Protein AF-G7PGK6-F1 (afdb_monomer_lite)

Radius of gyration: 45.44 Å; chains: 1; bounding box: 85×81×92 Å

Secondary structure (DSSP, 8-state):
-HHHHHHHHHHHHHHTTT-HHHHHHHHHHHHHHHHHHHHHHHHHHHHHHHHHHHHHHHHHHHHHHHHHHHHHHHHHHHHTS-HHHHHHHHHHHHHHHHHHHHHHHHHHS-SS--S---HHHHHHHHHHHHHHHHHHHHHHH-------PPPP-------PPPPPSSHHHHHHHHHHHHHTT-

pLDDT: mean 75.94, std 15.19, range [43.12, 97.06]

Structure (mmCIF, N/CA/C/O backbone):
data_AF-G7PGK6-F1
#
_entry.id   AF-G7PGK6-F1
#
loop_
_atom_site.group_PDB
_atom_site.id
_atom_site.type_symbol
_atom_site.label_atom_id
_atom_site.label_alt_id
_atom_site.label_comp_id
_atom_site.label_asym_id
_atom_site.label_entity_id
_atom_site.label_seq_id
_atom_site.pdbx_PDB_ins_code
_atom_site.Cartn_x
_atom_site.Cartn_y
_atom_site.Cartn_z
_atom_site.occupancy
_atom_site.B_iso_or_equiv
_atom_site.auth_seq_id
_atom_site.auth_comp_id
_atom_site.auth_asym_id
_atom_site.auth_atom_id
_atom_site.pdbx_PDB_model_num
ATOM 1 N N . LEU A 1 1 ? -4.233 5.640 21.006 1.00 89.75 1 LEU A N 1
ATOM 2 C CA . LEU A 1 1 ? -5.561 6.046 21.546 1.00 89.75 1 LEU A CA 1
ATOM 3 C C . LEU A 1 1 ? -6.314 4.862 22.149 1.00 89.75 1 LEU A C 1
ATOM 5 O O . LEU A 1 1 ? -6.950 5.031 23.181 1.00 89.75 1 LEU A O 1
ATOM 9 N N . GLU A 1 2 ? -6.157 3.670 21.583 1.00 93.31 2 GLU A N 1
ATOM 10 C CA . GLU A 1 2 ? -6.713 2.392 22.060 1.00 93.31 2 GLU A CA 1
ATOM 11 C C . GLU A 1 2 ? -6.470 2.124 23.551 1.00 93.31 2 GLU A C 1
ATOM 13 O O . GLU A 1 2 ? -7.422 1.937 24.301 1.00 93.31 2 GLU A O 1
ATOM 18 N N . LYS A 1 3 ? -5.228 2.258 24.035 1.00 96.19 3 LYS A N 1
ATOM 19 C CA . LYS A 1 3 ? -4.914 2.104 25.469 1.00 96.19 3 LYS A CA 1
ATOM 20 C C . LYS A 1 3 ? -5.732 3.040 26.376 1.00 96.19 3 LYS A C 1
ATOM 22 O O . LYS A 1 3 ? -6.108 2.662 27.480 1.00 96.19 3 LYS A O 1
ATOM 27 N N . LYS A 1 4 ? -6.050 4.261 25.918 1.00 92.94 4 LYS A N 1
ATOM 28 C CA . LYS A 1 4 ? -6.906 5.208 26.663 1.00 92.94 4 LYS A CA 1
ATOM 29 C C . LYS A 1 4 ? -8.381 4.790 26.618 1.00 92.94 4 LYS A C 1
ATOM 31 O O . LYS A 1 4 ? -9.084 4.947 27.610 1.00 92.94 4 LYS A O 1
ATOM 36 N N . ILE A 1 5 ? -8.847 4.238 25.497 1.00 93.81 5 ILE A N 1
ATOM 37 C CA . ILE A 1 5 ? -10.199 3.667 25.353 1.00 93.81 5 ILE A CA 1
ATOM 38 C C . ILE A 1 5 ? -10.376 2.498 26.331 1.00 93.81 5 ILE A C 1
ATOM 40 O O . ILE A 1 5 ? -11.380 2.439 27.040 1.00 93.81 5 ILE A O 1
ATOM 44 N N . GLU A 1 6 ? -9.383 1.615 26.422 1.00 94.38 6 GLU A N 1
ATOM 45 C CA . GLU A 1 6 ? -9.380 0.465 27.328 1.00 94.38 6 GLU A CA 1
ATOM 46 C C . GLU A 1 6 ? -9.348 0.886 28.809 1.00 94.38 6 GLU A C 1
ATOM 48 O O . GLU A 1 6 ? -10.106 0.372 29.636 1.00 94.38 6 GLU A O 1
ATOM 53 N N . GLN A 1 7 ? -8.547 1.899 29.148 1.00 94.25 7 GLN A N 1
ATOM 54 C CA . GLN A 1 7 ? -8.521 2.494 30.489 1.00 94.25 7 GLN A CA 1
ATOM 55 C C . GLN A 1 7 ? -9.875 3.104 30.890 1.00 94.25 7 GLN A C 1
ATOM 57 O O . GLN A 1 7 ? -10.347 2.898 32.007 1.00 94.25 7 GLN A O 1
ATOM 62 N N . GLU A 1 8 ? -10.553 3.816 29.988 1.00 88.12 8 GLU A N 1
ATOM 63 C CA . GLU A 1 8 ? -11.881 4.370 30.282 1.00 88.12 8 GLU A CA 1
ATOM 64 C C . GLU A 1 8 ? -12.962 3.279 30.347 1.00 88.12 8 GLU A C 1
ATOM 66 O O . GLU A 1 8 ? -13.903 3.379 31.138 1.00 88.12 8 GLU A O 1
ATOM 71 N N . LEU A 1 9 ? -12.821 2.200 29.570 1.00 91.44 9 LEU A N 1
ATOM 72 C CA . LEU A 1 9 ? -13.708 1.038 29.632 1.00 91.44 9 LEU A CA 1
ATOM 73 C C . LEU A 1 9 ? -13.581 0.303 30.975 1.00 91.44 9 LEU A C 1
ATOM 75 O O . LEU A 1 9 ? -14.592 -0.032 31.597 1.00 91.44 9 LEU A O 1
ATOM 79 N N . THR A 1 10 ? -12.357 0.077 31.450 1.00 93.50 10 THR A N 1
ATOM 80 C CA . THR A 1 10 ? -12.109 -0.552 32.757 1.00 93.50 10 THR A CA 1
ATOM 81 C C . THR A 1 10 ? -12.592 0.337 33.905 1.00 93.50 10 THR A C 1
ATOM 83 O O . THR A 1 10 ? -13.254 -0.157 34.822 1.00 93.50 10 THR A O 1
ATOM 86 N N . ALA A 1 11 ? -12.382 1.656 33.825 1.00 86.81 11 ALA A N 1
ATOM 87 C CA . ALA A 1 11 ? -12.929 2.617 34.783 1.00 86.81 11 ALA A CA 1
ATOM 88 C C . ALA A 1 11 ? -14.470 2.613 34.798 1.00 86.81 11 ALA A C 1
ATOM 90 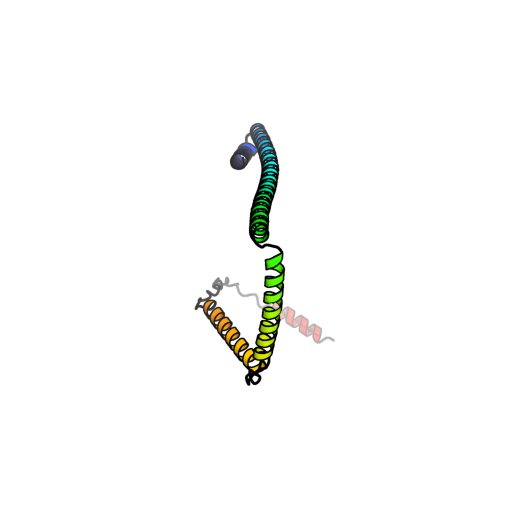O O . ALA A 1 11 ? -15.082 2.583 35.870 1.00 86.81 11 ALA A O 1
ATOM 91 N N . ALA A 1 12 ? -15.118 2.572 33.629 1.00 87.25 12 ALA A N 1
ATOM 92 C CA . ALA A 1 12 ? -16.573 2.474 33.529 1.00 87.25 12 ALA A CA 1
ATOM 93 C C . ALA A 1 12 ? -17.110 1.178 34.160 1.00 87.25 12 ALA A C 1
ATOM 95 O O . ALA A 1 12 ? -18.068 1.233 34.933 1.00 87.25 12 ALA A O 1
ATOM 96 N N . LYS A 1 13 ? -16.462 0.030 33.905 1.00 89.38 13 LYS A N 1
ATOM 97 C CA . LYS A 1 13 ? -16.814 -1.267 34.515 1.00 89.38 13 LYS A CA 1
ATOM 98 C C . LYS A 1 13 ? -16.669 -1.238 36.041 1.00 89.38 13 LYS A C 1
ATOM 100 O O . LYS A 1 13 ? -17.566 -1.690 36.748 1.00 89.38 13 LYS A O 1
ATOM 105 N N . LYS A 1 14 ? -15.591 -0.639 36.560 1.00 89.31 14 LYS A N 1
ATOM 106 C CA . LYS A 1 14 ? -15.324 -0.525 38.007 1.00 89.31 14 LYS A CA 1
ATOM 107 C C . LYS A 1 14 ? -16.348 0.349 38.738 1.00 89.31 14 LYS A C 1
ATOM 109 O O . LYS A 1 14 ? -16.705 0.061 39.880 1.00 89.31 14 LYS A O 1
ATOM 114 N N . HIS A 1 15 ? -16.818 1.418 38.097 1.00 84.88 15 HIS A N 1
ATOM 115 C CA . HIS A 1 15 ? -17.781 2.348 38.690 1.00 84.88 15 HIS A CA 1
ATOM 116 C C . HIS A 1 15 ? -19.246 2.012 38.378 1.00 84.88 15 HIS A C 1
ATOM 118 O O . HIS A 1 15 ? -20.127 2.566 39.031 1.00 84.88 15 HIS A O 1
ATOM 124 N N . GLY A 1 16 ? -19.529 1.101 37.442 1.00 79.94 16 GLY A N 1
ATOM 125 C CA . GLY A 1 16 ? -20.884 0.805 36.960 1.00 79.94 16 GLY A CA 1
ATOM 126 C C . GLY A 1 16 ? -21.878 0.389 38.048 1.00 79.94 16 GLY A C 1
ATOM 127 O O . GLY A 1 16 ? -23.030 0.812 38.005 1.00 79.94 16 GLY A O 1
ATOM 128 N N . THR A 1 17 ? -21.427 -0.364 39.056 1.00 79.31 17 THR A N 1
ATOM 129 C CA . THR A 1 17 ? -22.278 -0.858 40.156 1.00 79.31 17 THR A CA 1
ATOM 130 C C . THR A 1 17 ? -22.309 0.061 41.379 1.00 79.31 17 THR A C 1
ATOM 132 O O . THR A 1 17 ? -23.241 -0.013 42.170 1.00 79.31 17 THR A O 1
ATOM 135 N N . LYS A 1 18 ? -21.310 0.940 41.541 1.00 82.94 18 LYS A N 1
ATOM 136 C CA . LYS A 1 18 ? -21.126 1.767 42.753 1.00 82.94 18 LYS A CA 1
ATOM 137 C C . LYS A 1 18 ? -21.404 3.253 42.535 1.00 82.94 18 LYS A C 1
ATOM 139 O O . LYS A 1 18 ? -21.814 3.948 43.456 1.00 82.94 18 LYS A O 1
ATOM 144 N N . ASN A 1 19 ? -21.144 3.772 41.336 1.00 87.81 19 ASN A N 1
ATOM 145 C CA . ASN A 1 19 ? -21.284 5.188 41.011 1.00 87.81 19 ASN A CA 1
ATOM 146 C C . ASN A 1 19 ? -21.613 5.384 39.525 1.00 87.81 19 ASN A C 1
ATOM 148 O O . ASN A 1 19 ? -20.739 5.584 38.673 1.00 87.81 19 ASN A O 1
ATOM 152 N N . LYS A 1 20 ? -22.916 5.400 39.234 1.00 82.50 20 LYS A N 1
ATOM 153 C CA . LYS A 1 20 ? -23.461 5.563 37.881 1.00 82.50 20 LYS A CA 1
ATOM 154 C C . LYS A 1 20 ? -22.995 6.857 37.201 1.00 82.50 20 LYS A C 1
ATOM 156 O O . LYS A 1 20 ? -22.753 6.859 35.997 1.00 82.50 20 LYS A O 1
ATOM 161 N N . ARG A 1 21 ? -22.805 7.952 37.952 1.00 83.44 21 ARG A N 1
ATOM 162 C CA . ARG A 1 21 ? -22.347 9.242 37.400 1.00 83.44 21 ARG A CA 1
ATOM 163 C C . ARG A 1 21 ? -20.896 9.171 36.921 1.00 83.44 21 ARG A C 1
ATOM 165 O O . ARG A 1 21 ? -20.595 9.646 35.828 1.00 83.44 21 ARG A O 1
ATOM 172 N N . ALA A 1 22 ? -20.018 8.557 37.713 1.00 80.25 22 ALA A N 1
ATOM 173 C CA . ALA A 1 22 ? -18.617 8.357 37.344 1.00 80.25 22 ALA A CA 1
ATOM 174 C C . ALA A 1 22 ? -18.477 7.410 36.138 1.00 80.25 22 ALA A C 1
ATOM 176 O O . ALA A 1 22 ? -17.719 7.703 35.213 1.00 80.25 22 ALA A O 1
ATOM 177 N N . ALA A 1 23 ? -19.271 6.334 36.093 1.00 81.00 23 ALA A N 1
ATOM 178 C CA . ALA A 1 23 ? -19.302 5.413 34.956 1.00 81.00 23 ALA A CA 1
ATOM 179 C C . ALA A 1 23 ? -19.757 6.100 33.654 1.00 81.00 23 ALA A C 1
ATOM 181 O O . ALA A 1 23 ? -19.132 5.929 32.608 1.00 81.00 23 ALA A O 1
ATOM 182 N N . LEU A 1 24 ? -20.795 6.944 33.715 1.00 83.81 24 LEU A N 1
ATOM 183 C CA . LEU A 1 24 ? -21.266 7.714 32.557 1.00 83.81 24 LEU A CA 1
ATOM 184 C C . LEU A 1 24 ? -20.214 8.702 32.032 1.00 83.81 24 LEU A C 1
ATOM 186 O O . LEU A 1 24 ? -20.093 8.882 30.820 1.00 83.81 24 LEU A O 1
ATOM 190 N N . GLN A 1 25 ? -19.439 9.339 32.915 1.00 82.31 25 GLN A N 1
ATOM 191 C CA . GLN A 1 25 ? -18.350 10.223 32.492 1.00 82.31 25 GLN A CA 1
ATOM 192 C C . GLN A 1 25 ? -17.216 9.455 31.800 1.00 82.31 25 GLN A C 1
ATOM 194 O O . GLN A 1 25 ? -16.730 9.915 30.766 1.00 82.31 25 GLN A O 1
ATOM 199 N N . ALA A 1 26 ? -16.843 8.280 32.314 1.00 85.25 26 ALA A N 1
ATOM 200 C CA . ALA A 1 26 ? -15.851 7.412 31.679 1.00 85.25 26 ALA A CA 1
ATOM 201 C C . ALA A 1 26 ? -16.307 6.947 30.284 1.00 85.25 26 ALA A C 1
ATOM 203 O O . ALA A 1 26 ? -15.565 7.068 29.311 1.00 85.25 26 ALA A O 1
ATOM 204 N N . LEU A 1 27 ? -17.577 6.551 30.133 1.00 85.94 27 LEU A N 1
ATOM 205 C CA . LEU A 1 27 ? -18.144 6.186 28.828 1.00 85.94 27 LEU A CA 1
ATOM 206 C C . LEU A 1 27 ? -18.162 7.352 27.826 1.00 85.94 27 LEU A C 1
ATOM 208 O O . LEU A 1 27 ? -17.905 7.144 26.639 1.00 85.94 27 LEU A O 1
ATOM 212 N N . LYS A 1 28 ? -18.426 8.586 28.277 1.00 86.94 28 LYS A N 1
ATOM 213 C CA . LYS A 1 28 ? -18.332 9.777 27.412 1.00 86.94 28 LYS A CA 1
ATOM 214 C C . LYS A 1 28 ? -16.900 10.013 26.925 1.00 86.94 28 LYS A C 1
ATOM 216 O O . LYS A 1 28 ? -16.708 10.307 25.746 1.00 86.94 28 LYS A O 1
ATOM 221 N N . ARG A 1 29 ? -15.900 9.864 27.803 1.00 86.69 29 ARG A N 1
ATOM 222 C CA . ARG A 1 29 ? -14.480 9.983 27.426 1.00 86.69 29 ARG A CA 1
ATOM 223 C C . ARG A 1 29 ? -14.064 8.880 26.455 1.00 86.69 29 ARG A C 1
ATOM 225 O O . ARG A 1 29 ? -13.475 9.200 25.426 1.00 86.69 29 ARG A O 1
ATOM 232 N N . LYS A 1 30 ? -14.476 7.631 26.706 1.00 92.12 30 LYS A N 1
ATOM 233 C CA . LYS A 1 30 ? -14.298 6.501 25.781 1.00 92.12 30 LYS A CA 1
ATOM 234 C C . LYS A 1 30 ? -14.816 6.833 24.378 1.00 92.12 30 LYS A C 1
ATOM 236 O O . LYS A 1 30 ? -14.037 6.798 23.432 1.00 92.12 30 LYS A O 1
ATOM 241 N N . LYS A 1 31 ? -16.087 7.242 24.249 1.00 89.19 31 LYS A N 1
ATOM 242 C CA . LYS A 1 31 ? -16.685 7.590 22.944 1.00 89.19 31 LYS A CA 1
ATOM 243 C C . LYS A 1 31 ? -15.937 8.711 22.219 1.00 89.19 31 LYS A C 1
ATOM 245 O O . LYS A 1 31 ? -15.837 8.693 20.995 1.00 89.19 31 LYS A O 1
ATOM 250 N N . ARG A 1 32 ? -15.410 9.697 22.952 1.00 90.94 32 ARG A N 1
ATOM 251 C CA . ARG A 1 32 ? -14.597 10.769 22.359 1.00 90.94 32 ARG A CA 1
ATOM 252 C C . ARG A 1 32 ? -13.292 10.225 21.780 1.00 90.94 32 ARG A C 1
ATOM 254 O O . ARG A 1 32 ? -12.933 10.615 20.674 1.00 90.94 32 ARG A O 1
ATOM 261 N N . TYR A 1 33 ? -12.605 9.340 22.501 1.00 93.56 33 TYR A N 1
ATOM 262 C CA . TYR A 1 33 ? -11.380 8.714 22.007 1.00 93.56 33 TYR A CA 1
ATOM 263 C C . TYR A 1 33 ? -11.636 7.776 20.825 1.00 93.56 33 TYR A C 1
ATOM 265 O O . TYR A 1 33 ? -10.845 7.787 19.892 1.00 93.56 33 TYR A O 1
ATOM 273 N N . GLU A 1 34 ? -12.751 7.040 20.812 1.00 90.81 34 GLU A N 1
ATOM 274 C CA . GLU A 1 34 ? -13.159 6.216 19.661 1.00 90.81 34 GLU A CA 1
ATOM 275 C C . GLU A 1 34 ? -13.391 7.065 18.409 1.00 90.81 34 GLU A C 1
ATOM 277 O O . GLU A 1 34 ? -12.886 6.740 17.341 1.00 90.81 34 GLU A O 1
ATOM 282 N N . LYS A 1 35 ? -14.082 8.205 18.544 1.00 93.25 35 LYS A N 1
ATOM 283 C CA . LYS A 1 35 ? -14.278 9.133 17.421 1.00 93.25 35 LYS A CA 1
ATOM 284 C C . LYS A 1 35 ? -12.953 9.700 16.902 1.00 93.25 35 LYS A C 1
ATOM 286 O O . LYS A 1 35 ? -12.788 9.852 15.698 1.00 93.25 35 LYS A O 1
ATOM 291 N N . GLN A 1 36 ? -12.025 10.028 17.803 1.00 93.38 36 GLN A N 1
ATOM 292 C CA . GLN A 1 36 ? -10.692 10.502 17.420 1.00 93.38 36 GLN A CA 1
ATOM 293 C C . GLN A 1 36 ? -9.881 9.420 16.709 1.00 93.38 36 GLN A C 1
ATOM 295 O O . GLN A 1 36 ? -9.198 9.738 15.745 1.00 93.38 36 GLN A O 1
ATOM 300 N N . LEU A 1 37 ? -9.968 8.170 17.170 1.00 95.38 37 LEU A N 1
ATOM 301 C CA . LEU A 1 37 ? -9.296 7.038 16.541 1.00 95.38 37 LEU A CA 1
ATOM 302 C C . LEU A 1 37 ? -9.813 6.841 15.111 1.00 95.38 37 LEU A C 1
ATOM 304 O O . LEU A 1 37 ? -9.030 6.956 14.183 1.00 95.38 37 LEU A O 1
ATOM 308 N N . ALA A 1 38 ? -11.132 6.734 14.930 1.00 94.38 38 ALA A N 1
ATOM 309 C CA . ALA A 1 38 ? -11.737 6.579 13.606 1.00 94.38 38 ALA A CA 1
ATOM 310 C C . ALA A 1 38 ? -11.390 7.730 12.643 1.00 94.38 38 ALA A C 1
ATOM 312 O O . ALA A 1 38 ? -11.190 7.514 11.450 1.00 94.38 38 ALA A O 1
ATOM 313 N N . GLN A 1 39 ? -11.306 8.965 13.152 1.00 94.12 39 GLN A N 1
ATOM 314 C CA . GLN A 1 39 ? -10.861 10.099 12.345 1.00 94.12 39 GLN A CA 1
ATOM 315 C C . GLN A 1 39 ? -9.401 9.925 11.909 1.00 94.12 39 GLN A C 1
ATOM 317 O O . GLN A 1 39 ? -9.094 10.129 10.737 1.00 94.12 39 GLN A O 1
ATOM 322 N N . ILE A 1 40 ? -8.510 9.546 12.829 1.00 95.88 40 ILE A N 1
ATOM 323 C CA . ILE A 1 40 ? -7.092 9.320 12.528 1.00 95.88 40 ILE A CA 1
ATOM 324 C C . ILE A 1 40 ? -6.928 8.174 11.534 1.00 95.88 40 ILE A C 1
ATOM 326 O O . ILE A 1 40 ? -6.192 8.359 10.576 1.00 95.88 40 ILE A O 1
ATOM 330 N N . ASP A 1 41 ? -7.654 7.068 11.689 1.00 96.00 41 ASP A N 1
ATOM 331 C CA . ASP A 1 41 ? -7.587 5.921 10.775 1.00 96.00 41 ASP A CA 1
ATOM 332 C C . ASP A 1 41 ? -7.986 6.322 9.345 1.00 96.00 41 ASP A C 1
ATOM 334 O O . ASP A 1 41 ? -7.284 6.017 8.383 1.00 96.00 41 ASP A O 1
ATOM 338 N N . GLY A 1 42 ? -9.057 7.112 9.193 1.00 95.56 42 GLY A N 1
ATOM 339 C CA . GLY A 1 42 ? -9.438 7.665 7.887 1.00 95.56 42 GLY A CA 1
ATOM 340 C C . GLY A 1 42 ? -8.400 8.637 7.310 1.00 95.56 42 GLY A C 1
ATOM 341 O O . GLY A 1 42 ? -8.175 8.675 6.099 1.00 95.56 42 GLY A O 1
ATOM 342 N N . THR A 1 43 ? -7.722 9.404 8.170 1.00 96.00 43 THR A N 1
ATOM 343 C CA . THR A 1 43 ? -6.645 10.305 7.727 1.00 96.00 43 THR A CA 1
ATOM 344 C C . THR A 1 43 ? -5.402 9.510 7.321 1.00 96.00 43 THR A C 1
ATOM 346 O O . THR A 1 43 ? -4.765 9.845 6.328 1.00 96.00 43 THR A O 1
ATOM 349 N N . LEU A 1 44 ? -5.080 8.439 8.052 1.00 96.81 44 LEU A N 1
ATOM 350 C CA . LEU A 1 44 ? -3.968 7.537 7.770 1.00 96.81 44 LEU A CA 1
ATOM 351 C C . LEU A 1 44 ? -4.156 6.853 6.415 1.00 96.81 44 LEU A C 1
ATOM 353 O O . LEU A 1 44 ? -3.261 6.942 5.586 1.00 96.81 44 LEU A O 1
ATOM 357 N N . SER A 1 45 ? -5.341 6.299 6.148 1.00 97.06 45 SER A N 1
ATOM 358 C CA . SER A 1 45 ? -5.662 5.697 4.847 1.00 97.06 45 SER A CA 1
ATOM 359 C C . SER A 1 45 ? -5.528 6.703 3.694 1.00 97.06 45 SER A C 1
ATOM 361 O O . SER A 1 45 ? -5.009 6.376 2.628 1.00 97.06 45 SER A O 1
ATOM 363 N N . THR A 1 46 ? -5.904 7.968 3.924 1.00 95.75 46 THR A N 1
ATOM 364 C CA . THR A 1 46 ? -5.698 9.042 2.937 1.00 95.75 46 THR A CA 1
ATOM 365 C C . THR A 1 46 ? -4.208 9.310 2.693 1.00 95.75 46 THR A C 1
ATOM 367 O O . THR A 1 46 ? -3.795 9.483 1.548 1.00 95.75 46 THR A O 1
ATOM 370 N N . ILE A 1 47 ? -3.389 9.338 3.750 1.00 96.38 47 ILE A N 1
ATOM 371 C CA . ILE A 1 47 ? -1.935 9.543 3.648 1.00 96.38 47 ILE A CA 1
ATOM 372 C C . ILE A 1 47 ? -1.261 8.356 2.952 1.00 96.38 47 ILE A C 1
ATOM 374 O O . ILE A 1 47 ? -0.359 8.559 2.147 1.00 96.38 47 ILE A O 1
ATOM 378 N N . GLU A 1 48 ? -1.690 7.128 3.233 1.00 96.69 48 GLU A N 1
ATOM 379 C CA . GLU A 1 48 ? -1.178 5.923 2.577 1.00 96.69 48 GLU A CA 1
ATOM 380 C C . GLU A 1 48 ? -1.456 5.950 1.074 1.00 96.69 48 GLU A C 1
ATOM 382 O O . GLU A 1 48 ? -0.524 5.782 0.290 1.00 96.69 48 GLU A O 1
ATOM 387 N N . PHE A 1 49 ? -2.688 6.284 0.675 1.00 95.88 49 PHE A N 1
ATOM 388 C CA . PHE A 1 49 ? -3.040 6.472 -0.733 1.00 95.88 49 PHE A CA 1
ATOM 389 C C . PHE A 1 49 ? -2.203 7.577 -1.396 1.00 95.88 49 PHE A C 1
ATOM 391 O O . PHE A 1 49 ? -1.709 7.419 -2.511 1.00 95.88 49 PHE A O 1
ATOM 398 N N . GLN A 1 50 ? -1.991 8.702 -0.704 1.00 94.88 50 GLN A N 1
ATOM 399 C CA . GLN A 1 50 ? -1.136 9.782 -1.206 1.00 94.88 50 GLN A CA 1
ATOM 400 C C . GLN A 1 50 ? 0.333 9.358 -1.338 1.00 94.88 50 GLN A C 1
ATOM 402 O O . GLN A 1 50 ? 0.997 9.773 -2.287 1.00 94.88 50 GLN A O 1
ATOM 407 N N . ARG A 1 51 ? 0.846 8.534 -0.416 1.00 96.12 51 ARG A N 1
ATOM 408 C CA . ARG A 1 51 ? 2.211 7.996 -0.477 1.00 96.12 51 ARG A CA 1
ATOM 409 C C . ARG A 1 51 ? 2.382 7.102 -1.698 1.00 96.12 51 ARG A C 1
ATOM 411 O O . ARG A 1 51 ? 3.335 7.295 -2.440 1.00 96.12 51 ARG A O 1
ATOM 418 N N . GLU A 1 52 ? 1.448 6.183 -1.920 1.00 96.12 52 GLU A N 1
ATOM 419 C CA . GLU A 1 52 ? 1.453 5.293 -3.082 1.00 96.12 52 GLU A CA 1
ATOM 420 C C . GLU A 1 52 ? 1.376 6.086 -4.395 1.00 96.12 52 GLU A C 1
ATOM 422 O O . GLU A 1 52 ? 2.147 5.848 -5.322 1.00 96.12 52 GLU A O 1
ATOM 427 N N . ALA A 1 53 ? 0.511 7.104 -4.459 1.00 93.56 53 ALA A N 1
ATOM 428 C CA . ALA A 1 53 ? 0.430 7.989 -5.618 1.00 93.56 53 ALA A CA 1
ATOM 429 C C . ALA A 1 53 ? 1.753 8.733 -5.888 1.00 93.56 53 ALA A C 1
ATOM 431 O O . ALA A 1 53 ? 2.161 8.856 -7.045 1.00 93.56 53 ALA A O 1
ATOM 432 N N . LEU A 1 54 ? 2.440 9.212 -4.843 1.00 94.50 54 LEU A N 1
ATOM 433 C CA . LEU A 1 54 ? 3.751 9.860 -4.966 1.00 94.50 54 LEU A CA 1
ATOM 434 C C . LEU A 1 54 ? 4.853 8.882 -5.378 1.00 94.50 54 LEU A C 1
ATOM 436 O O . LEU A 1 54 ? 5.701 9.242 -6.189 1.00 94.50 54 LEU A O 1
ATOM 440 N N . GLU A 1 55 ? 4.840 7.664 -4.845 1.00 94.06 55 GLU A N 1
ATOM 441 C CA . GLU A 1 55 ? 5.791 6.609 -5.199 1.00 94.06 55 GLU A CA 1
ATOM 442 C C . GLU A 1 55 ? 5.657 6.239 -6.682 1.00 94.06 55 GLU A C 1
ATOM 444 O O . GLU A 1 55 ? 6.635 6.314 -7.426 1.00 94.06 55 GLU A O 1
ATOM 449 N N . ASN A 1 56 ? 4.427 6.006 -7.149 1.00 93.69 56 ASN A N 1
ATOM 450 C CA . ASN A 1 56 ? 4.127 5.770 -8.562 1.00 93.69 56 ASN A CA 1
ATOM 451 C C . ASN A 1 56 ? 4.555 6.946 -9.454 1.00 93.69 56 ASN A C 1
ATOM 453 O O . ASN A 1 56 ? 5.153 6.750 -10.513 1.00 93.69 56 ASN A O 1
ATOM 457 N N . ALA A 1 57 ? 4.285 8.185 -9.031 1.00 90.25 57 ALA A N 1
ATOM 458 C CA . ALA A 1 57 ? 4.703 9.373 -9.771 1.00 90.25 57 ALA A CA 1
ATOM 459 C C . ALA A 1 57 ? 6.233 9.508 -9.839 1.00 90.25 57 ALA A C 1
ATOM 461 O O . ALA A 1 57 ? 6.770 9.894 -10.881 1.00 90.25 57 ALA A O 1
ATOM 462 N N . ASN A 1 58 ? 6.941 9.178 -8.757 1.00 91.94 58 ASN A N 1
ATOM 463 C CA . ASN A 1 58 ? 8.397 9.231 -8.705 1.00 91.94 58 ASN A CA 1
ATOM 464 C C . ASN A 1 58 ? 9.025 8.176 -9.623 1.00 91.94 58 ASN A C 1
ATOM 466 O O . ASN A 1 58 ? 9.850 8.530 -10.464 1.00 91.94 58 ASN A O 1
ATOM 470 N N . THR A 1 59 ? 8.567 6.923 -9.548 1.00 92.69 59 THR A N 1
ATOM 471 C CA . THR A 1 59 ? 9.025 5.847 -10.439 1.00 92.69 59 THR A CA 1
ATOM 472 C C . THR A 1 59 ? 8.765 6.195 -11.905 1.00 92.69 59 THR A C 1
ATOM 474 O O . THR A 1 59 ? 9.670 6.096 -12.730 1.00 92.69 59 THR A O 1
ATOM 477 N N . ASN A 1 60 ? 7.578 6.709 -12.242 1.00 91.12 60 ASN A N 1
ATOM 478 C CA . ASN A 1 60 ? 7.277 7.147 -13.610 1.00 91.12 60 ASN A CA 1
ATOM 479 C C . ASN A 1 60 ? 8.181 8.300 -14.067 1.00 91.12 60 ASN A C 1
ATOM 481 O O . ASN A 1 60 ? 8.623 8.326 -15.215 1.00 91.12 60 ASN A O 1
ATOM 485 N N . THR A 1 61 ? 8.483 9.248 -13.178 1.00 92.00 61 THR A N 1
ATOM 486 C CA . THR A 1 61 ? 9.392 10.362 -13.483 1.00 92.00 61 THR A CA 1
ATOM 487 C C . THR A 1 61 ? 10.811 9.861 -13.738 1.00 92.00 61 THR A C 1
ATOM 489 O O . THR A 1 61 ? 11.463 10.319 -14.676 1.00 92.00 61 THR A O 1
ATOM 492 N N . GLU A 1 62 ? 11.292 8.909 -12.940 1.00 93.25 62 GLU A N 1
ATOM 493 C CA . GLU A 1 62 ? 12.611 8.304 -13.111 1.00 93.25 62 GLU A CA 1
ATOM 494 C C . GLU A 1 62 ? 12.705 7.506 -14.417 1.00 93.25 62 GLU A C 1
ATOM 496 O O . GLU A 1 62 ? 13.656 7.692 -15.179 1.00 93.25 62 GLU A O 1
ATOM 501 N N . VAL A 1 63 ? 11.679 6.713 -14.744 1.00 93.62 63 VAL A N 1
ATOM 502 C CA . VAL A 1 63 ? 11.577 6.009 -16.031 1.00 93.62 63 VAL A CA 1
ATOM 503 C C . VAL A 1 63 ? 11.606 7.001 -17.192 1.00 93.62 63 VAL A C 1
ATOM 505 O O . VAL A 1 63 ? 12.429 6.856 -18.093 1.00 93.62 63 VAL A O 1
ATOM 508 N N . LEU A 1 64 ? 10.785 8.056 -17.160 1.00 91.31 64 LEU A N 1
ATOM 509 C CA . LEU A 1 64 ? 10.764 9.076 -18.215 1.00 91.31 64 LEU A CA 1
ATOM 510 C C . LEU A 1 64 ? 12.106 9.804 -18.348 1.00 91.31 64 LEU A C 1
ATOM 512 O O . LEU A 1 64 ? 12.554 10.088 -19.460 1.00 91.31 64 LEU A O 1
ATOM 516 N N . LYS A 1 65 ? 12.778 10.087 -17.231 1.00 93.50 65 LYS A N 1
ATOM 517 C CA . LYS A 1 65 ? 14.110 10.695 -17.227 1.00 93.50 65 LYS A CA 1
ATOM 518 C C . LYS A 1 65 ? 15.139 9.770 -17.882 1.00 93.50 65 LYS A C 1
ATOM 520 O O . LYS A 1 65 ? 15.908 10.229 -18.728 1.00 93.50 65 LYS A O 1
ATOM 525 N N . ASN A 1 66 ? 15.120 8.482 -17.544 1.00 94.38 66 ASN A N 1
ATOM 526 C CA . ASN A 1 66 ? 16.011 7.474 -18.116 1.00 94.38 66 ASN A CA 1
ATOM 527 C C . ASN A 1 66 ? 15.739 7.261 -19.607 1.00 94.38 66 ASN A C 1
ATOM 529 O O . ASN A 1 66 ? 16.679 7.245 -20.398 1.00 94.38 66 ASN A O 1
ATOM 533 N N . MET A 1 67 ? 14.471 7.213 -20.014 1.00 89.62 67 MET A N 1
ATOM 534 C CA . MET A 1 67 ? 14.083 7.210 -21.426 1.00 89.62 67 MET A CA 1
ATOM 535 C C . MET A 1 67 ? 14.579 8.466 -22.149 1.00 89.62 67 MET A C 1
ATOM 537 O O . MET A 1 67 ? 15.068 8.373 -23.269 1.00 89.62 67 MET A O 1
ATOM 541 N N . GLY A 1 68 ? 14.521 9.638 -21.510 1.00 89.75 68 GLY A N 1
ATOM 542 C CA . GLY A 1 68 ? 15.064 10.880 -22.057 1.00 89.75 68 GLY A CA 1
ATOM 543 C C . GLY A 1 68 ? 16.584 10.843 -22.250 1.00 89.75 68 GLY A C 1
ATOM 544 O O . GLY A 1 68 ? 17.084 11.337 -23.262 1.00 89.75 68 GLY A O 1
ATOM 545 N N . TYR A 1 69 ? 17.332 10.242 -21.318 1.00 92.88 69 TYR A N 1
ATOM 546 C CA . TYR A 1 69 ? 18.769 10.010 -21.495 1.00 92.88 69 TYR A CA 1
ATOM 547 C C . TYR A 1 69 ? 19.053 8.992 -22.598 1.00 92.88 69 TYR A C 1
ATOM 549 O O . TYR A 1 69 ? 19.910 9.257 -23.436 1.00 92.88 69 TYR A O 1
ATOM 557 N N . ALA A 1 70 ? 18.306 7.888 -22.646 1.00 91.19 70 ALA A N 1
ATOM 558 C CA . ALA A 1 70 ? 18.430 6.877 -23.691 1.00 91.19 70 ALA A CA 1
ATOM 559 C C . ALA A 1 70 ? 18.142 7.466 -25.079 1.00 91.19 70 ALA A C 1
ATOM 561 O O . ALA A 1 70 ? 18.933 7.282 -25.995 1.00 91.19 70 ALA A O 1
ATOM 562 N N . ALA A 1 71 ? 17.077 8.258 -25.228 1.00 87.56 71 ALA A N 1
ATOM 563 C CA . ALA A 1 71 ? 16.744 8.935 -26.479 1.00 87.56 71 ALA A CA 1
ATOM 564 C C . ALA A 1 71 ? 17.834 9.931 -26.908 1.00 87.56 71 ALA A C 1
ATOM 566 O O . ALA A 1 71 ? 18.174 9.998 -28.085 1.00 87.56 71 ALA A O 1
ATOM 567 N N . LYS A 1 72 ? 18.421 10.683 -25.965 1.00 87.56 72 LYS A N 1
ATOM 568 C CA . LYS A 1 72 ? 19.561 11.573 -26.251 1.00 87.56 72 LYS A CA 1
ATOM 569 C C . LYS A 1 72 ? 20.815 10.798 -26.649 1.00 87.56 72 LYS A C 1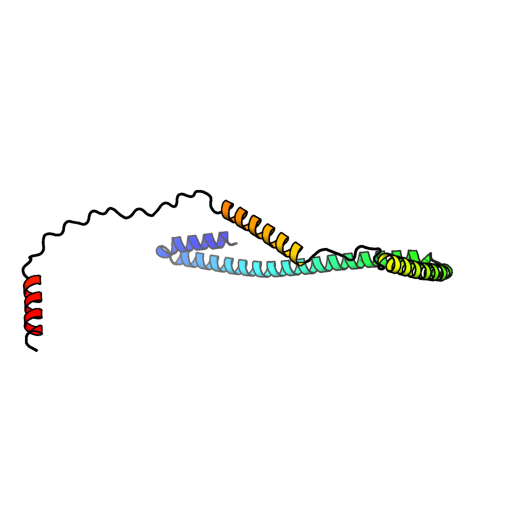
ATOM 571 O O . LYS A 1 72 ? 21.504 11.231 -27.563 1.00 87.56 72 LYS A O 1
ATOM 576 N N . ALA A 1 73 ? 21.104 9.681 -25.984 1.00 86.31 73 ALA A N 1
ATOM 577 C CA . ALA A 1 73 ? 22.235 8.820 -26.311 1.00 86.31 73 ALA A CA 1
ATOM 578 C C . ALA A 1 73 ? 22.056 8.160 -27.685 1.00 86.31 73 ALA A C 1
ATOM 580 O O . ALA A 1 73 ? 22.979 8.203 -28.488 1.00 86.31 73 ALA A O 1
ATOM 581 N N . MET A 1 74 ? 20.858 7.647 -27.993 1.00 80.81 74 MET A N 1
ATOM 582 C CA . MET A 1 74 ? 20.522 7.129 -29.323 1.00 80.81 74 MET A CA 1
ATOM 583 C C . MET A 1 74 ? 20.634 8.215 -30.389 1.00 80.81 74 MET A C 1
ATOM 585 O O . MET A 1 74 ? 21.244 7.988 -31.425 1.00 80.81 74 MET A O 1
ATOM 589 N N . LYS A 1 75 ? 20.119 9.422 -30.123 1.00 81.12 75 LYS A N 1
ATOM 590 C CA . LYS A 1 75 ? 20.271 10.544 -31.050 1.00 81.12 75 LYS A CA 1
ATOM 591 C C . LYS A 1 75 ? 21.740 10.904 -31.267 1.00 81.12 75 LYS A C 1
ATOM 593 O O . LYS A 1 75 ? 22.130 11.085 -32.402 1.00 81.12 75 LYS A O 1
ATOM 598 N N . ALA A 1 76 ? 22.556 10.973 -30.218 1.00 82.50 76 ALA A N 1
ATOM 599 C CA . ALA A 1 76 ? 23.982 11.273 -30.352 1.00 82.50 76 ALA A CA 1
ATOM 600 C C . ALA A 1 76 ? 24.762 10.159 -31.076 1.00 82.50 76 ALA A C 1
ATOM 602 O O . ALA A 1 76 ? 25.693 10.453 -31.821 1.00 82.50 76 ALA A O 1
ATOM 603 N N . ALA A 1 77 ? 24.386 8.893 -30.872 1.00 76.00 77 ALA A N 1
ATOM 604 C CA . ALA A 1 77 ? 24.947 7.764 -31.609 1.00 76.00 77 ALA A CA 1
ATOM 605 C C . ALA A 1 77 ? 24.596 7.844 -33.104 1.00 76.00 77 ALA A C 1
ATOM 607 O O . ALA A 1 77 ? 25.468 7.629 -33.939 1.00 76.00 77 ALA A O 1
ATOM 608 N N . HIS A 1 78 ? 23.356 8.220 -33.434 1.00 72.12 78 HIS A N 1
ATOM 609 C CA . HIS A 1 78 ? 22.902 8.387 -34.816 1.00 72.12 78 HIS A CA 1
ATOM 610 C C . HIS A 1 78 ? 23.382 9.695 -35.467 1.00 72.12 78 HIS A C 1
ATOM 612 O O . HIS A 1 78 ? 23.666 9.692 -36.652 1.00 72.12 78 HIS A O 1
ATOM 618 N N . ASP A 1 79 ? 23.547 10.792 -34.720 1.00 68.88 79 ASP A N 1
ATOM 619 C CA . ASP A 1 79 ? 24.077 12.069 -35.235 1.00 68.88 79 ASP A CA 1
ATOM 620 C C . ASP A 1 79 ? 25.552 11.928 -35.687 1.00 68.88 79 ASP A C 1
ATOM 622 O O . ASP A 1 79 ? 26.012 12.705 -36.518 1.00 68.88 79 ASP A O 1
ATOM 626 N N . ASN A 1 80 ? 26.293 10.938 -35.163 1.00 60.62 80 ASN A N 1
ATOM 627 C CA . ASN A 1 80 ? 27.655 10.585 -35.598 1.00 60.62 80 ASN A CA 1
ATOM 628 C C . ASN A 1 80 ? 27.701 9.449 -36.644 1.00 60.62 80 ASN A C 1
ATOM 630 O O . ASN A 1 80 ? 28.782 9.125 -37.148 1.00 60.62 80 ASN A O 1
ATOM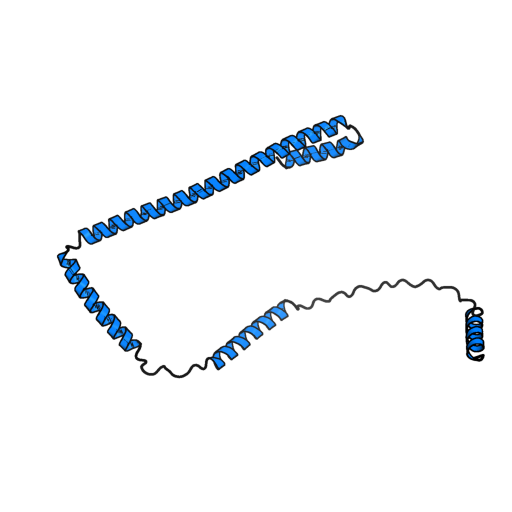 634 N N . MET A 1 81 ? 26.561 8.830 -36.961 1.00 61.44 81 MET A N 1
ATOM 635 C CA . MET A 1 81 ? 26.408 7.962 -38.124 1.00 61.44 81 MET A CA 1
ATOM 636 C C . MET A 1 81 ? 25.920 8.850 -39.267 1.00 61.44 81 MET A C 1
ATOM 638 O O . MET A 1 81 ? 24.724 9.075 -39.410 1.00 61.44 81 MET A O 1
ATOM 642 N N . ASP A 1 82 ? 26.854 9.402 -40.050 1.00 59.69 82 ASP A N 1
ATOM 643 C CA . ASP A 1 82 ? 26.527 10.029 -41.338 1.00 59.69 82 ASP A CA 1
ATOM 644 C C . ASP A 1 82 ? 25.503 9.159 -42.080 1.00 59.69 82 ASP A C 1
ATOM 646 O O . ASP A 1 82 ? 25.648 7.936 -42.106 1.00 59.69 82 ASP A O 1
ATOM 650 N N . ILE A 1 83 ? 24.479 9.775 -42.677 1.00 60.22 83 ILE A N 1
ATOM 651 C CA . ILE A 1 83 ? 23.448 9.083 -43.474 1.00 60.22 83 ILE A CA 1
ATOM 652 C C . ILE A 1 83 ? 24.083 8.123 -44.497 1.00 60.22 83 ILE A C 1
ATOM 654 O O . ILE A 1 83 ? 23.578 7.024 -44.697 1.00 60.22 83 ILE A O 1
ATOM 658 N N . ASP A 1 84 ? 25.252 8.481 -45.030 1.00 62.38 84 ASP A N 1
ATOM 659 C CA . ASP A 1 84 ? 26.027 7.661 -45.965 1.00 62.38 84 ASP A CA 1
ATOM 660 C C . ASP A 1 84 ? 26.522 6.327 -45.357 1.00 62.38 84 ASP A C 1
ATOM 662 O O . ASP A 1 84 ? 26.661 5.337 -46.066 1.00 62.38 84 ASP A O 1
ATOM 666 N N . LYS A 1 85 ? 26.748 6.259 -44.037 1.00 65.06 85 LYS A N 1
ATOM 667 C CA . LYS A 1 85 ? 27.115 5.021 -43.320 1.00 65.06 85 LYS A CA 1
ATOM 668 C C . LYS A 1 85 ? 25.909 4.191 -42.896 1.00 65.06 85 LYS A C 1
ATOM 670 O O . LYS A 1 85 ? 26.064 3.015 -42.581 1.00 65.06 85 LYS A O 1
ATOM 675 N N . VAL A 1 86 ? 24.722 4.795 -42.830 1.00 67.50 86 VAL A N 1
ATOM 676 C CA . VAL A 1 86 ? 23.484 4.065 -42.528 1.00 67.50 86 VAL A CA 1
ATOM 677 C C . VAL A 1 86 ? 23.089 3.202 -43.721 1.00 67.50 86 VAL A C 1
ATOM 679 O O . VAL A 1 86 ? 22.687 2.065 -43.508 1.00 67.50 86 VAL A O 1
ATOM 682 N N . ASP A 1 87 ? 23.270 3.690 -44.950 1.00 67.56 87 ASP A N 1
ATOM 683 C CA . ASP A 1 87 ? 23.043 2.890 -46.160 1.00 67.56 87 ASP A CA 1
ATOM 684 C C . ASP A 1 87 ? 24.021 1.700 -46.245 1.00 67.56 87 ASP A C 1
ATOM 686 O O . ASP A 1 87 ? 23.577 0.577 -46.481 1.00 67.56 87 ASP A O 1
ATOM 690 N N . GLU A 1 88 ? 25.314 1.902 -45.946 1.00 74.62 88 GLU A N 1
ATOM 691 C CA . GLU A 1 88 ? 26.297 0.805 -45.822 1.00 74.62 88 GLU A CA 1
ATOM 692 C C . GLU A 1 88 ? 25.911 -0.192 -44.718 1.00 74.62 88 GLU A C 1
ATOM 694 O O . GLU A 1 88 ? 25.903 -1.397 -44.948 1.00 74.62 88 GLU A O 1
ATOM 699 N N . LEU A 1 89 ? 25.514 0.287 -43.534 1.00 72.69 89 LEU A N 1
ATOM 700 C CA . LEU A 1 89 ? 25.121 -0.594 -42.433 1.00 72.69 89 LEU A CA 1
ATOM 701 C C . LEU A 1 89 ? 23.825 -1.362 -42.731 1.00 72.69 89 LEU A C 1
ATOM 703 O O . LEU A 1 89 ? 23.702 -2.518 -42.346 1.00 72.69 89 LEU A O 1
ATOM 707 N N . MET A 1 90 ? 22.842 -0.742 -43.386 1.00 74.25 90 MET A N 1
ATOM 708 C CA . MET A 1 90 ? 21.604 -1.419 -43.785 1.00 74.25 90 MET A CA 1
ATOM 709 C C . MET A 1 90 ? 21.878 -2.513 -44.818 1.00 74.25 90 MET A C 1
ATOM 711 O O . MET A 1 90 ? 21.208 -3.545 -44.797 1.00 74.25 90 MET A O 1
ATOM 715 N N . GLN A 1 91 ? 22.874 -2.305 -45.682 1.00 81.06 91 GLN A N 1
ATOM 716 C CA . GLN A 1 91 ? 23.340 -3.312 -46.626 1.00 81.06 91 GLN A CA 1
ATOM 717 C C . GLN A 1 91 ? 24.077 -4.454 -45.903 1.00 81.06 91 GLN A C 1
ATOM 719 O O . GLN A 1 91 ? 23.718 -5.611 -46.094 1.00 81.06 91 GLN A O 1
ATOM 724 N N . ASP A 1 92 ? 24.975 -4.142 -44.963 1.00 77.50 92 ASP A N 1
ATOM 725 C CA . ASP A 1 92 ? 25.641 -5.143 -44.114 1.00 77.50 92 ASP A CA 1
ATOM 726 C C . ASP A 1 92 ? 24.647 -5.940 -43.241 1.00 77.50 92 ASP A C 1
ATOM 728 O O . ASP A 1 92 ? 24.821 -7.140 -43.028 1.00 77.50 92 ASP A O 1
ATOM 732 N N . ILE A 1 93 ? 23.585 -5.302 -42.728 1.00 79.00 93 ILE A N 1
ATOM 733 C CA . ILE A 1 93 ? 22.523 -5.966 -41.951 1.00 79.00 93 ILE A CA 1
ATOM 734 C C . ILE A 1 93 ? 21.720 -6.922 -42.836 1.00 79.00 93 ILE A C 1
ATOM 736 O O . ILE A 1 93 ? 21.397 -8.020 -42.384 1.00 79.00 93 ILE A O 1
ATOM 740 N N . ALA A 1 94 ? 21.395 -6.525 -44.069 1.00 80.38 94 ALA A N 1
ATOM 741 C CA . ALA A 1 94 ? 20.688 -7.389 -45.010 1.00 80.38 94 ALA A CA 1
ATOM 742 C C . ALA A 1 94 ? 21.520 -8.639 -45.342 1.00 80.38 94 ALA A C 1
ATOM 744 O O . ALA A 1 94 ? 21.011 -9.755 -45.235 1.00 80.38 94 ALA A O 1
ATOM 745 N N . ASP A 1 95 ? 22.813 -8.454 -45.619 1.00 84.31 95 ASP A N 1
ATOM 746 C CA . ASP A 1 95 ? 23.749 -9.547 -45.892 1.00 84.31 95 ASP A CA 1
ATOM 747 C C . ASP A 1 95 ? 23.916 -10.470 -44.663 1.00 84.31 95 ASP A C 1
ATOM 749 O O . ASP A 1 95 ? 23.971 -11.696 -44.782 1.00 84.31 95 ASP A O 1
ATOM 753 N N . GLN A 1 96 ? 23.940 -9.911 -43.444 1.00 79.38 96 GLN A N 1
ATOM 754 C CA . GLN A 1 96 ? 24.000 -10.710 -42.213 1.00 79.38 96 GLN A CA 1
ATOM 755 C C . GLN A 1 96 ? 22.695 -11.440 -41.889 1.00 79.38 96 GLN A C 1
ATOM 757 O O . GLN A 1 96 ? 22.741 -12.534 -41.322 1.00 79.38 96 GLN A O 1
ATOM 762 N N . GLN A 1 97 ? 21.541 -10.867 -42.225 1.00 83.50 97 GLN A N 1
ATOM 763 C CA . GLN A 1 97 ? 20.252 -11.526 -42.046 1.00 83.50 97 GLN A CA 1
ATOM 764 C C . GLN A 1 97 ? 20.114 -12.720 -43.001 1.00 83.50 97 GLN A C 1
ATOM 766 O O . GLN A 1 97 ? 19.661 -13.780 -42.572 1.00 83.50 97 GLN A O 1
ATOM 771 N N . GLU A 1 98 ? 20.592 -12.589 -44.242 1.00 84.62 98 GLU A N 1
ATOM 772 C CA . GLU A 1 98 ? 20.673 -13.693 -45.206 1.00 84.62 98 GLU A CA 1
ATOM 773 C C . GLU A 1 98 ? 21.602 -14.811 -44.703 1.00 84.62 98 GLU A C 1
ATOM 775 O O . GLU A 1 98 ? 21.216 -15.981 -44.687 1.00 84.62 98 GLU A O 1
ATOM 780 N N . LEU A 1 99 ? 22.781 -14.463 -44.174 1.00 82.56 99 LEU A N 1
ATOM 781 C CA . LEU A 1 99 ? 23.695 -15.437 -43.569 1.00 82.56 99 LEU A CA 1
ATOM 782 C C . LEU A 1 99 ? 23.082 -16.133 -42.340 1.00 82.56 99 LEU A C 1
ATOM 784 O O . LEU A 1 99 ? 23.252 -17.338 -42.151 1.00 82.56 99 LEU A O 1
ATOM 788 N N . ALA A 1 100 ? 22.370 -15.396 -41.485 1.00 81.25 100 ALA A N 1
ATOM 789 C CA . ALA A 1 100 ? 21.698 -15.959 -40.317 1.00 81.25 100 ALA A CA 1
ATOM 790 C C . ALA A 1 100 ? 20.559 -16.911 -40.715 1.00 81.25 100 ALA A C 1
ATOM 792 O O . ALA A 1 100 ? 20.388 -17.955 -40.080 1.00 81.25 100 ALA A O 1
ATOM 793 N N . GLU A 1 101 ? 19.809 -16.594 -41.773 1.00 81.94 101 GLU A N 1
ATOM 794 C CA . GLU A 1 101 ? 18.811 -17.494 -42.356 1.00 81.94 101 GLU A CA 1
ATOM 795 C C . GLU A 1 101 ? 19.458 -18.736 -42.977 1.00 81.94 101 GLU A C 1
ATOM 797 O O . GLU A 1 101 ? 18.948 -19.842 -42.782 1.00 81.94 101 GLU A O 1
ATOM 802 N N . GLU A 1 102 ? 20.607 -18.604 -43.646 1.00 79.56 102 GLU A N 1
ATOM 803 C CA . GLU A 1 102 ? 21.365 -19.738 -44.183 1.00 79.56 102 GLU A CA 1
ATOM 804 C C . GLU A 1 102 ? 21.879 -20.654 -43.059 1.00 79.56 102 GLU A C 1
ATOM 806 O O . GLU A 1 102 ? 21.705 -21.873 -43.130 1.00 79.56 102 GLU A O 1
ATOM 811 N N . ILE A 1 103 ? 22.418 -20.086 -41.973 1.00 78.25 103 ILE A N 1
ATOM 812 C CA . ILE A 1 103 ? 22.855 -20.827 -40.779 1.00 78.25 103 ILE A CA 1
ATOM 813 C C . ILE A 1 103 ? 21.666 -21.496 -40.090 1.00 78.25 103 ILE A C 1
ATOM 815 O O . ILE A 1 103 ? 21.727 -22.684 -39.780 1.00 78.25 103 ILE A O 1
ATOM 819 N N . SER A 1 104 ? 20.574 -20.764 -39.867 1.00 78.25 104 SER A N 1
ATOM 820 C CA . SER A 1 104 ? 19.353 -21.303 -39.265 1.00 78.25 104 SER A CA 1
ATOM 821 C C . SER A 1 104 ? 18.796 -22.452 -40.101 1.00 78.25 104 SER A C 1
ATOM 823 O O . SER A 1 104 ? 18.454 -23.500 -39.561 1.00 78.25 104 SER A O 1
ATOM 825 N N . THR A 1 105 ? 18.792 -22.314 -41.426 1.00 78.19 105 THR A N 1
ATOM 826 C CA . THR A 1 105 ? 18.360 -23.364 -42.356 1.00 78.19 105 THR A CA 1
ATOM 827 C C . THR A 1 105 ? 19.322 -24.554 -42.355 1.00 78.19 105 THR A C 1
ATOM 829 O O . THR A 1 105 ? 18.878 -25.698 -42.438 1.00 78.19 105 THR A O 1
ATOM 832 N N . ALA A 1 106 ? 20.631 -24.324 -42.241 1.00 73.25 106 ALA A N 1
ATOM 833 C CA . ALA A 1 106 ? 21.638 -25.379 -42.161 1.00 73.25 106 ALA A CA 1
ATOM 834 C C . ALA A 1 106 ? 21.591 -26.147 -40.828 1.00 73.25 106 ALA A C 1
ATOM 836 O O . ALA A 1 106 ? 21.779 -27.359 -40.834 1.00 73.25 106 ALA A O 1
ATOM 837 N N . ILE A 1 107 ? 21.296 -25.471 -39.712 1.00 67.81 107 ILE A N 1
ATOM 838 C CA . ILE A 1 107 ? 21.098 -26.077 -38.384 1.00 67.81 107 ILE A CA 1
ATOM 839 C C . ILE A 1 107 ? 19.739 -26.786 -38.302 1.00 67.81 107 ILE A C 1
ATOM 841 O O . ILE A 1 107 ? 19.640 -27.877 -37.748 1.00 67.81 107 ILE A O 1
ATOM 845 N N . SER A 1 108 ? 18.692 -26.187 -38.876 1.00 67.81 108 SER A N 1
ATOM 846 C CA . SER A 1 108 ? 17.331 -26.742 -38.881 1.00 67.81 108 SER A CA 1
ATOM 847 C C . SER A 1 108 ? 17.168 -27.909 -39.849 1.00 67.81 108 SER A C 1
ATOM 849 O O . SER A 1 108 ? 16.184 -28.635 -39.750 1.00 67.81 108 SER A O 1
ATOM 851 N N . LYS A 1 109 ? 18.106 -28.112 -40.785 1.00 60.41 109 LYS A N 1
ATOM 852 C CA . LYS A 1 109 ? 18.253 -29.384 -41.497 1.00 60.41 109 LYS A CA 1
ATOM 853 C C . LYS A 1 109 ? 18.873 -30.376 -40.512 1.00 60.41 109 LYS A C 1
ATOM 855 O O . LYS A 1 109 ? 20.081 -30.305 -40.290 1.00 60.41 109 LYS A O 1
ATOM 860 N N . PRO A 1 110 ? 18.098 -31.299 -39.916 1.00 57.72 110 PRO A N 1
ATOM 861 C CA . PRO A 1 110 ? 18.627 -32.181 -38.894 1.00 57.72 110 PRO A CA 1
ATOM 862 C C . PRO A 1 110 ? 19.610 -33.126 -39.574 1.00 57.72 110 PRO A C 1
ATOM 864 O O . PRO A 1 110 ? 19.224 -34.020 -40.331 1.00 57.72 110 PRO A O 1
ATOM 867 N N . VAL A 1 111 ? 20.899 -32.931 -39.320 1.00 56.44 111 VAL A N 1
ATOM 868 C CA . VAL A 1 111 ? 21.902 -33.949 -39.606 1.00 56.44 111 VAL A CA 1
ATOM 869 C C . VAL A 1 111 ? 21.755 -35.008 -38.512 1.00 56.44 111 VAL A C 1
ATOM 871 O O . VAL A 1 111 ? 22.455 -34.985 -37.509 1.00 56.44 111 VAL A O 1
ATOM 874 N N . GLY A 1 112 ? 20.781 -35.904 -38.691 1.00 56.09 112 GLY A N 1
ATOM 875 C CA . GLY A 1 112 ? 20.757 -37.219 -38.044 1.00 56.09 112 GLY A CA 1
ATOM 876 C C . GLY A 1 112 ? 20.481 -37.280 -36.537 1.00 56.09 112 GLY A C 1
ATOM 877 O O . GLY A 1 112 ? 21.102 -38.102 -35.876 1.00 56.09 112 GLY A O 1
ATOM 878 N N . PHE A 1 113 ? 19.565 -36.470 -35.996 1.00 50.41 113 PHE A N 1
ATOM 879 C CA . PHE A 1 113 ? 19.107 -36.575 -34.593 1.00 50.41 113 PHE A CA 1
ATOM 880 C C . PHE A 1 113 ? 17.576 -36.405 -34.480 1.00 50.41 113 PHE A C 1
ATOM 882 O O . PHE A 1 113 ? 17.074 -35.570 -33.736 1.00 50.41 113 PHE A O 1
ATOM 889 N N . GLY A 1 114 ? 16.828 -37.131 -35.316 1.00 53.59 114 GLY A N 1
ATOM 890 C CA . GLY A 1 114 ? 15.358 -37.066 -35.408 1.00 53.59 114 GLY A CA 1
ATOM 891 C C . GLY A 1 114 ? 14.632 -38.363 -35.028 1.00 53.59 114 GLY A C 1
ATOM 892 O O . GLY A 1 114 ? 13.501 -38.555 -35.449 1.00 53.59 114 GLY A O 1
ATOM 893 N N . GLU A 1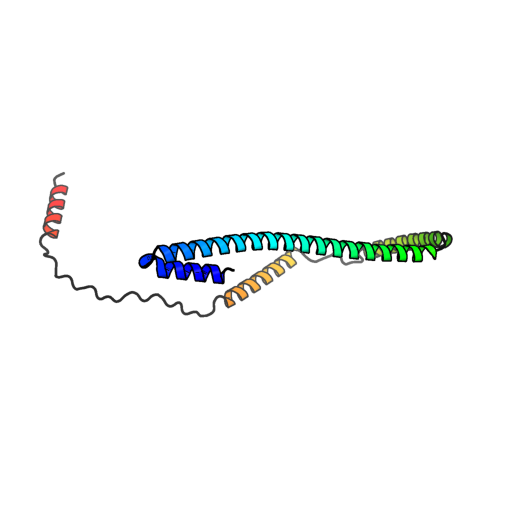 115 ? 15.299 -39.245 -34.292 1.00 55.78 115 GLU A N 1
ATOM 894 C CA . GLU A 1 115 ? 14.860 -40.548 -33.766 1.00 55.78 115 GLU A CA 1
ATOM 895 C C . GLU A 1 115 ? 15.737 -40.728 -32.505 1.00 55.78 115 GLU A C 1
ATOM 897 O O . GLU A 1 115 ? 16.937 -40.489 -32.600 1.00 55.78 115 GLU A O 1
ATOM 902 N N . GLU A 1 116 ? 15.321 -41.009 -31.273 1.00 53.62 116 GLU A N 1
ATOM 903 C CA . GLU A 1 116 ? 14.121 -41.570 -30.657 1.00 53.62 116 GLU A CA 1
ATOM 904 C C . GLU A 1 116 ? 14.159 -41.118 -29.179 1.00 53.62 116 GLU A C 1
ATOM 906 O O . GLU A 1 116 ? 15.067 -41.506 -28.446 1.00 53.62 116 GLU A O 1
ATOM 911 N N . PHE A 1 117 ? 13.216 -40.305 -28.710 1.00 53.88 117 PHE A N 1
ATOM 912 C CA . PHE A 1 117 ? 12.885 -40.288 -27.282 1.00 53.88 117 PHE A CA 1
ATOM 913 C C . PHE A 1 117 ? 11.384 -40.505 -27.218 1.00 53.88 117 PHE A C 1
ATOM 915 O O . PHE A 1 117 ? 10.623 -39.670 -27.709 1.00 53.88 117 PHE A O 1
ATOM 922 N N . ASP A 1 118 ? 10.984 -41.677 -26.735 1.00 61.25 118 ASP A N 1
ATOM 923 C CA . ASP A 1 118 ? 9.581 -42.048 -26.620 1.00 61.25 118 ASP A CA 1
ATOM 924 C C . ASP A 1 118 ? 8.966 -41.239 -25.471 1.00 61.25 118 ASP A C 1
ATOM 926 O O . ASP A 1 118 ? 9.358 -41.385 -24.312 1.00 61.25 118 ASP A O 1
ATOM 930 N N . GLU A 1 119 ? 8.048 -40.327 -25.795 1.00 54.00 119 GLU A N 1
ATOM 931 C CA . GLU A 1 119 ? 7.385 -39.471 -24.804 1.00 54.00 119 GLU A CA 1
ATOM 932 C C . GLU A 1 119 ? 6.642 -40.304 -23.746 1.00 54.00 119 GLU A C 1
ATOM 934 O O . GLU A 1 119 ? 6.548 -39.875 -22.594 1.00 54.00 119 GLU A O 1
ATOM 939 N N . ASP A 1 120 ? 6.190 -41.512 -24.101 1.00 64.62 120 ASP A N 1
ATOM 940 C CA . ASP A 1 120 ? 5.519 -42.424 -23.175 1.00 64.62 120 ASP A CA 1
ATOM 941 C C . ASP A 1 120 ? 6.501 -43.008 -22.137 1.00 64.62 120 ASP A C 1
ATOM 943 O O . ASP A 1 120 ? 6.137 -43.180 -20.972 1.00 64.62 120 ASP A O 1
ATOM 947 N N . GLU A 1 121 ? 7.761 -43.257 -22.520 1.00 70.06 121 GLU A N 1
ATOM 948 C CA . GLU A 1 121 ? 8.817 -43.723 -21.606 1.00 70.06 121 GLU A CA 1
ATOM 949 C C . GLU A 1 121 ? 9.207 -42.620 -20.611 1.00 70.06 121 GLU A C 1
ATOM 951 O O . GLU A 1 121 ? 9.282 -42.870 -19.406 1.00 70.06 121 GLU A O 1
ATOM 956 N N . LEU A 1 122 ? 9.357 -41.377 -21.088 1.00 67.88 122 LEU A N 1
ATOM 957 C CA . LEU A 1 122 ? 9.648 -40.231 -20.219 1.00 67.88 122 LEU A CA 1
ATOM 958 C C . LEU A 1 122 ? 8.504 -39.916 -19.245 1.00 67.88 122 LEU A C 1
ATOM 960 O O . LEU A 1 122 ? 8.763 -39.512 -18.111 1.00 67.88 122 LEU A O 1
ATOM 964 N N . MET A 1 123 ? 7.244 -40.079 -19.661 1.00 69.12 123 MET A N 1
ATOM 965 C CA . MET A 1 123 ? 6.098 -39.867 -18.771 1.00 69.12 123 MET A CA 1
ATOM 966 C C . MET A 1 123 ? 6.027 -40.918 -17.662 1.00 69.12 123 MET A C 1
ATOM 968 O O . MET A 1 123 ? 5.732 -40.568 -16.522 1.00 69.12 123 MET A O 1
ATOM 972 N N . ALA A 1 124 ? 6.332 -42.180 -17.971 1.00 78.25 124 ALA A N 1
ATOM 973 C CA . ALA A 1 124 ? 6.360 -43.243 -16.971 1.00 78.25 124 ALA A CA 1
ATOM 974 C C . ALA A 1 124 ? 7.453 -43.012 -15.911 1.00 78.25 124 ALA A C 1
ATOM 976 O O . ALA A 1 124 ? 7.194 -43.175 -14.720 1.00 78.25 124 ALA A O 1
ATOM 977 N N . GLU A 1 125 ? 8.647 -42.578 -16.329 1.00 74.75 125 GLU A N 1
ATOM 978 C CA . GLU A 1 125 ? 9.746 -42.257 -15.407 1.00 74.75 125 GLU A CA 1
ATOM 979 C C . GLU A 1 125 ? 9.405 -41.058 -14.501 1.00 74.75 125 GLU A C 1
ATOM 981 O O . GLU A 1 125 ? 9.728 -41.055 -13.311 1.00 74.75 125 GLU A O 1
ATOM 986 N N . LEU A 1 126 ? 8.697 -40.053 -15.032 1.00 71.06 126 LEU A N 1
ATOM 987 C CA . LEU A 1 126 ? 8.227 -38.906 -14.249 1.00 71.06 126 LEU A CA 1
ATOM 988 C C . LEU A 1 126 ? 7.233 -39.330 -13.153 1.00 71.06 126 LEU A C 1
ATOM 990 O O . LEU A 1 126 ? 7.341 -38.879 -12.013 1.00 71.06 126 LEU A O 1
ATOM 994 N N . GLU A 1 127 ? 6.281 -40.201 -13.492 1.00 76.06 127 GLU A N 1
ATOM 995 C CA . GLU A 1 127 ? 5.229 -40.655 -12.575 1.00 76.06 127 GLU A CA 1
ATOM 996 C C . GLU A 1 127 ? 5.803 -41.496 -11.417 1.00 76.06 127 GLU A C 1
ATOM 998 O O . GLU A 1 127 ? 5.358 -41.381 -10.272 1.00 76.06 127 GLU A O 1
ATOM 1003 N N . GLU A 1 128 ? 6.843 -42.294 -11.687 1.00 81.44 128 GLU A N 1
ATOM 1004 C CA . GLU A 1 128 ? 7.560 -43.066 -10.665 1.00 81.44 128 GLU A CA 1
ATOM 1005 C C . GLU A 1 128 ? 8.266 -42.150 -9.649 1.00 81.44 128 GLU A C 1
ATOM 1007 O O . GLU A 1 128 ? 8.134 -42.346 -8.437 1.00 81.44 128 GLU A O 1
ATOM 1012 N N . LEU A 1 129 ? 8.935 -41.092 -10.121 1.00 72.25 129 LEU A N 1
ATOM 1013 C CA . LEU A 1 129 ? 9.619 -40.122 -9.258 1.00 72.25 129 LEU A CA 1
ATOM 1014 C C . LEU A 1 129 ? 8.652 -39.335 -8.355 1.00 72.25 129 LEU A C 1
ATOM 1016 O O . LEU A 1 129 ? 8.969 -39.081 -7.190 1.00 72.25 129 LEU A O 1
ATOM 1020 N N . GLU A 1 130 ? 7.469 -38.968 -8.857 1.00 72.56 130 GLU A N 1
ATOM 1021 C CA . GLU A 1 130 ? 6.447 -38.273 -8.059 1.00 72.56 130 GLU A CA 1
ATOM 1022 C C . GLU A 1 130 ? 5.904 -39.159 -6.926 1.00 72.56 130 GLU A C 1
ATOM 1024 O O . GLU A 1 130 ? 5.707 -38.696 -5.796 1.00 72.56 130 GLU A O 1
ATOM 1029 N N . GLN A 1 131 ? 5.699 -40.450 -7.198 1.00 75.50 131 GLN A N 1
ATOM 1030 C CA . GLN A 1 131 ? 5.201 -41.395 -6.202 1.00 75.50 131 GLN A CA 1
ATOM 1031 C C . GLN A 1 131 ? 6.229 -41.648 -5.086 1.00 75.50 131 GLN A C 1
ATOM 1033 O O . GLN A 1 131 ? 5.856 -41.687 -3.909 1.00 75.50 131 GLN A O 1
ATOM 1038 N N . GLU A 1 132 ? 7.520 -41.754 -5.421 1.00 74.56 132 GLU A N 1
ATOM 1039 C CA . GLU A 1 132 ? 8.596 -41.883 -4.428 1.00 74.56 132 GLU A CA 1
ATOM 1040 C C . GLU A 1 132 ? 8.671 -40.669 -3.483 1.00 74.56 132 GLU A C 1
ATOM 1042 O O . GLU A 1 132 ? 8.898 -40.820 -2.275 1.00 74.56 132 GLU A O 1
ATOM 1047 N N . GLU A 1 133 ? 8.450 -39.456 -4.000 1.00 73.25 133 GLU A N 1
ATOM 1048 C CA . GLU A 1 133 ? 8.438 -38.236 -3.188 1.00 73.25 133 GLU A CA 1
ATOM 1049 C C . GLU A 1 133 ? 7.228 -38.188 -2.239 1.00 73.25 133 GLU A C 1
ATOM 1051 O O . GLU A 1 133 ? 7.363 -37.822 -1.064 1.00 73.25 133 GLU A O 1
ATOM 1056 N N . LEU A 1 134 ? 6.047 -38.601 -2.707 1.00 73.81 134 LEU A N 1
ATOM 1057 C CA . LEU A 1 134 ? 4.839 -38.684 -1.882 1.00 73.81 134 LEU A CA 1
ATOM 1058 C C . LEU A 1 134 ? 4.982 -39.701 -0.745 1.00 73.81 134 LEU A C 1
ATOM 1060 O O . LEU A 1 134 ? 4.639 -39.389 0.400 1.00 73.81 134 LEU A O 1
ATOM 1064 N N . ASP A 1 135 ? 5.533 -40.880 -1.029 1.00 74.50 135 ASP A N 1
ATOM 1065 C CA .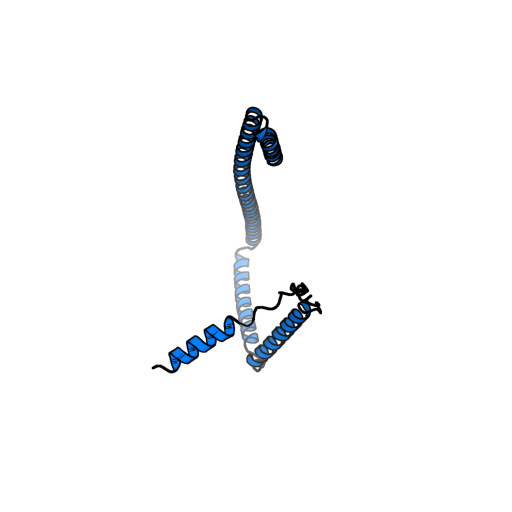 ASP A 1 135 ? 5.752 -41.923 -0.024 1.00 74.50 135 ASP A CA 1
ATOM 1066 C C . ASP A 1 135 ? 6.754 -41.467 1.048 1.00 74.50 135 ASP A C 1
ATOM 1068 O O . ASP A 1 135 ? 6.549 -41.693 2.247 1.00 74.50 135 ASP A O 1
ATOM 1072 N N . LYS A 1 136 ? 7.803 -40.742 0.644 1.00 73.12 136 LYS A N 1
ATOM 1073 C CA . LYS A 1 136 ? 8.772 -40.147 1.571 1.00 73.12 136 LYS A CA 1
ATOM 1074 C C . LYS A 1 136 ? 8.132 -39.090 2.477 1.00 73.12 136 LYS A C 1
ATOM 1076 O O . LYS A 1 136 ? 8.351 -39.116 3.689 1.00 73.12 136 LYS A O 1
ATOM 1081 N N . ASN A 1 137 ? 7.296 -38.213 1.918 1.00 67.25 137 ASN A N 1
ATOM 1082 C CA . ASN A 1 137 ? 6.546 -37.214 2.685 1.00 67.25 137 ASN A CA 1
ATOM 1083 C C . ASN A 1 137 ? 5.541 -37.862 3.657 1.00 67.25 137 ASN A C 1
ATOM 1085 O O . ASN A 1 137 ? 5.345 -37.378 4.775 1.00 67.25 137 ASN A O 1
ATOM 1089 N N . LEU A 1 138 ? 4.920 -38.982 3.275 1.00 66.75 138 LEU A N 1
ATOM 1090 C CA . LEU A 1 138 ? 3.988 -39.711 4.135 1.00 66.75 138 LEU A CA 1
ATOM 1091 C C . LEU A 1 138 ? 4.698 -40.406 5.308 1.00 66.75 138 LEU A C 1
ATOM 1093 O O . LEU A 1 138 ? 4.179 -40.394 6.431 1.00 66.75 138 LEU A O 1
ATOM 1097 N N . LEU A 1 139 ? 5.892 -40.965 5.083 1.00 63.03 139 LEU A N 1
ATOM 1098 C CA . LEU A 1 139 ? 6.726 -41.531 6.150 1.00 63.03 139 LEU A CA 1
ATOM 1099 C C . LEU A 1 139 ? 7.180 -40.473 7.168 1.00 63.03 139 LEU A C 1
ATOM 1101 O O . LEU A 1 139 ? 7.275 -40.780 8.356 1.00 63.03 139 LEU A O 1
ATOM 1105 N N . GLU A 1 140 ? 7.414 -39.227 6.745 1.00 59.22 140 GLU A N 1
ATOM 1106 C CA . GLU A 1 140 ? 7.745 -38.125 7.662 1.00 59.22 140 GLU A CA 1
ATOM 1107 C C . GLU A 1 140 ? 6.555 -37.702 8.547 1.00 59.22 140 GLU A C 1
ATOM 1109 O O . GLU A 1 140 ? 6.755 -37.288 9.690 1.00 59.22 140 GLU A O 1
ATOM 1114 N N . ILE A 1 141 ? 5.314 -37.869 8.073 1.00 56.94 141 ILE A N 1
ATOM 1115 C CA . ILE A 1 141 ? 4.087 -37.588 8.847 1.00 56.94 141 ILE A CA 1
ATOM 1116 C C . ILE A 1 141 ? 3.746 -38.736 9.817 1.00 56.94 141 ILE A C 1
ATOM 1118 O O . ILE A 1 141 ? 3.080 -38.520 10.829 1.00 56.94 141 ILE A O 1
ATOM 1122 N N . SER A 1 142 ? 4.225 -39.954 9.552 1.00 51.81 142 SER A N 1
ATOM 1123 C CA . SER A 1 142 ? 3.911 -41.167 10.321 1.00 51.81 142 SER A CA 1
ATOM 1124 C C . SER A 1 142 ? 5.087 -41.675 11.170 1.00 51.81 142 SER A C 1
ATOM 1126 O O . SER A 1 142 ? 5.418 -42.860 11.187 1.00 51.81 142 SER A O 1
ATOM 1128 N N . GLY A 1 143 ? 5.697 -40.779 11.955 1.00 51.53 143 GLY A N 1
ATOM 1129 C CA . GLY A 1 143 ? 6.541 -41.174 13.092 1.00 51.53 143 GLY A CA 1
ATOM 1130 C C . GLY A 1 143 ? 5.751 -41.978 14.147 1.00 51.53 143 GLY A C 1
ATOM 1131 O O . GLY A 1 143 ? 4.520 -41.915 14.169 1.00 51.53 143 GLY A O 1
ATOM 1132 N N . PRO A 1 144 ? 6.410 -42.749 15.042 1.00 54.88 144 PRO A N 1
ATOM 1133 C CA . PRO A 1 144 ? 5.735 -43.658 15.964 1.00 54.88 144 PRO A CA 1
ATOM 1134 C C . PRO A 1 144 ? 5.108 -42.873 17.124 1.00 54.88 144 PRO A C 1
ATOM 1136 O O . PRO A 1 144 ? 5.620 -42.863 18.242 1.00 54.88 144 PRO A O 1
ATOM 1139 N N . GLU A 1 145 ? 3.988 -42.205 16.871 1.00 51.44 145 GLU A N 1
ATOM 1140 C CA . GLU A 1 145 ? 3.147 -41.656 17.924 1.00 51.44 145 GLU A CA 1
ATOM 1141 C C . GLU A 1 145 ? 2.226 -42.752 18.452 1.00 51.44 145 GLU A C 1
ATOM 1143 O O . GLU A 1 145 ? 1.252 -43.183 17.836 1.00 51.44 145 GLU A O 1
ATOM 1148 N N . THR A 1 146 ? 2.559 -43.212 19.653 1.00 54.75 146 THR A N 1
ATOM 1149 C CA . THR A 1 146 ? 1.659 -43.945 20.532 1.00 54.75 146 THR A CA 1
ATOM 1150 C C . THR A 1 146 ? 0.393 -43.118 20.741 1.00 54.75 146 THR A C 1
ATOM 1152 O O . THR A 1 146 ? 0.363 -42.238 21.602 1.00 54.75 146 THR A O 1
ATOM 1155 N N . VAL A 1 147 ? -0.654 -43.385 19.961 1.00 57.00 147 VAL A N 1
ATOM 1156 C CA . VAL A 1 147 ? -1.977 -42.791 20.172 1.00 57.00 147 VAL A CA 1
ATOM 1157 C C . VAL A 1 147 ? -2.443 -43.221 21.570 1.00 57.00 147 VAL A C 1
ATOM 1159 O O . VAL A 1 147 ? -2.666 -44.418 21.784 1.00 57.00 147 VAL A O 1
ATOM 1162 N N . PRO A 1 148 ? -2.571 -42.317 22.560 1.00 59.50 148 PRO A N 1
ATOM 1163 C CA . PRO A 1 148 ? -3.099 -42.700 23.852 1.00 59.50 148 PRO A CA 1
ATOM 1164 C C . PRO A 1 148 ? -4.602 -42.887 23.668 1.00 59.50 148 PRO A C 1
ATOM 1166 O O . PRO A 1 148 ? -5.361 -41.922 23.574 1.00 59.50 148 PRO A O 1
ATOM 1169 N N . LEU A 1 149 ? -5.027 -44.147 23.575 1.00 60.41 149 LEU A N 1
ATOM 1170 C CA . LEU A 1 149 ? -6.437 -44.511 23.637 1.00 60.41 149 LEU A CA 1
ATOM 1171 C C . LEU A 1 149 ? -7.045 -43.886 24.908 1.00 60.41 149 LEU A C 1
ATOM 1173 O O . LEU A 1 149 ? -6.445 -43.990 25.983 1.00 60.41 149 LEU A O 1
ATOM 1177 N N . PRO A 1 150 ? -8.213 -43.228 24.821 1.00 62.62 150 PRO A N 1
ATOM 1178 C CA . PRO A 1 150 ? -8.852 -42.653 25.992 1.00 62.62 150 PRO A CA 1
ATOM 1179 C C . PRO A 1 150 ? -9.196 -43.768 26.982 1.00 62.62 150 PRO A C 1
ATOM 1181 O O . PRO A 1 150 ? -9.865 -44.743 26.636 1.00 62.62 150 PRO A O 1
ATOM 1184 N N . ASN A 1 151 ? -8.735 -43.619 28.226 1.00 65.19 151 ASN A N 1
ATOM 1185 C CA . ASN A 1 151 ? -9.041 -44.558 29.296 1.00 65.19 151 ASN A CA 1
ATOM 1186 C C . ASN A 1 151 ? -10.560 -44.621 29.494 1.00 65.19 151 ASN A C 1
ATOM 1188 O O . ASN A 1 151 ? -11.192 -43.634 29.882 1.00 65.19 151 ASN A O 1
ATOM 1192 N N . VAL A 1 152 ? -11.138 -45.797 29.255 1.00 56.59 152 VAL A N 1
ATOM 1193 C CA . VAL A 1 152 ? -12.520 -46.086 29.637 1.00 56.59 152 VAL A CA 1
ATOM 1194 C C . VAL A 1 152 ? -12.666 -45.903 31.153 1.00 56.59 152 VAL A C 1
ATOM 1196 O O . VAL A 1 152 ? -11.837 -46.409 31.915 1.00 56.59 152 VAL A O 1
ATOM 1199 N N . PRO A 1 153 ? -13.688 -45.172 31.628 1.00 55.44 153 PRO A N 1
ATOM 1200 C CA . PRO A 1 153 ? -13.880 -44.960 33.054 1.00 55.44 153 PRO A CA 1
ATOM 1201 C C . PRO A 1 153 ? -14.213 -46.284 33.756 1.00 55.44 153 PRO A C 1
ATOM 1203 O O . PRO A 1 153 ? -15.317 -46.810 33.627 1.00 55.44 153 PRO A O 1
ATOM 1206 N N . SER A 1 154 ? -13.273 -46.793 34.558 1.00 62.19 154 SER A N 1
ATOM 1207 C CA . SER A 1 154 ? -13.527 -47.829 35.569 1.00 62.19 154 SER A CA 1
ATOM 1208 C C . SER A 1 154 ? -14.299 -47.224 36.741 1.00 62.19 154 SER A C 1
ATOM 1210 O O . SER A 1 154 ? -13.757 -46.982 37.817 1.00 62.19 154 SER A O 1
ATOM 1212 N N . ILE A 1 155 ? -15.583 -46.951 36.528 1.00 53.25 155 ILE A N 1
ATOM 1213 C CA . ILE A 1 155 ? -16.532 -46.774 37.625 1.00 53.25 155 ILE A CA 1
ATOM 1214 C C . ILE A 1 155 ? -17.157 -48.142 37.867 1.00 53.25 155 ILE A C 1
ATOM 1216 O O . ILE A 1 155 ? -17.888 -48.662 37.026 1.00 53.25 155 ILE A O 1
ATOM 1220 N N . ALA A 1 156 ? -16.853 -48.732 39.023 1.00 57.50 156 ALA A N 1
ATOM 1221 C CA . ALA A 1 156 ? -17.599 -49.877 39.518 1.00 57.50 156 ALA A CA 1
ATOM 1222 C C . ALA A 1 156 ? -19.074 -49.466 39.625 1.00 57.50 156 ALA A C 1
ATOM 1224 O O . ALA A 1 156 ? -19.429 -48.575 40.400 1.00 57.50 156 ALA A O 1
ATOM 1225 N N . LEU A 1 157 ? -19.918 -50.086 38.800 1.00 52.88 157 LEU A N 1
ATOM 1226 C CA . LEU A 1 157 ? -21.361 -49.897 38.854 1.00 52.88 157 LEU A CA 1
ATOM 1227 C C . LEU A 1 157 ? -21.849 -50.246 40.270 1.00 52.88 157 LEU A C 1
ATOM 1229 O O . LEU A 1 157 ? -21.450 -51.283 40.809 1.00 52.88 157 LEU A O 1
ATOM 1233 N N . PRO A 1 158 ? -22.703 -49.416 40.894 1.00 49.41 158 PRO A N 1
ATOM 1234 C CA . PRO A 1 158 ? -23.294 -49.767 42.173 1.00 49.41 158 PRO A CA 1
ATOM 1235 C C . PRO A 1 158 ? -24.110 -51.053 42.010 1.00 49.41 158 PRO A C 1
ATOM 1237 O O . PRO A 1 158 ? -24.990 -51.144 41.152 1.00 49.41 158 PRO A O 1
ATOM 1240 N N . SER A 1 159 ? -23.802 -52.048 42.843 1.00 49.47 159 SER A N 1
ATOM 1241 C CA . SER A 1 159 ? -24.587 -53.272 42.995 1.00 49.47 159 SER A CA 1
ATOM 1242 C C . SER A 1 159 ? -26.045 -52.904 43.273 1.00 49.47 159 SER A C 1
ATOM 1244 O O . SER A 1 159 ? -26.380 -52.361 44.329 1.00 49.47 159 SER A O 1
ATOM 1246 N N . LYS A 1 160 ? -26.913 -53.151 42.290 1.00 43.12 160 LYS A N 1
ATOM 1247 C CA . LYS A 1 160 ? -28.359 -52.998 42.424 1.00 43.12 160 LYS A CA 1
ATOM 1248 C C . LYS A 1 160 ? -28.891 -54.220 43.187 1.00 43.12 160 LYS A C 1
ATOM 1250 O O . LYS A 1 160 ? -28.566 -55.342 42.796 1.00 43.12 160 LYS A O 1
ATOM 1255 N N . PRO A 1 161 ? -29.701 -54.048 44.247 1.00 44.91 161 PRO A N 1
ATOM 1256 C CA . PRO A 1 161 ? -30.331 -55.172 44.929 1.00 44.91 161 PRO A CA 1
ATOM 1257 C C . PRO A 1 161 ? -31.221 -55.952 43.951 1.00 44.91 161 PRO A C 1
ATOM 1259 O O . PRO A 1 161 ? -31.882 -55.363 43.092 1.00 44.91 161 PRO A O 1
ATOM 1262 N N . ALA A 1 162 ? -31.190 -57.280 44.076 1.00 46.16 162 ALA A N 1
ATOM 1263 C CA . ALA A 1 162 ? -31.935 -58.228 43.255 1.00 46.16 162 ALA A CA 1
ATOM 1264 C C . ALA A 1 162 ? -33.409 -57.813 43.101 1.00 46.16 162 ALA A C 1
ATOM 1266 O O . ALA A 1 162 ? -34.104 -57.577 44.090 1.00 46.16 162 ALA A O 1
ATOM 1267 N N . LYS A 1 163 ? -33.887 -57.733 41.853 1.00 45.34 163 LYS A N 1
ATOM 1268 C CA . LYS A 1 163 ? -35.316 -57.585 41.550 1.00 45.34 163 LYS A CA 1
ATOM 1269 C C . LYS A 1 163 ? -36.078 -58.777 42.143 1.00 45.34 163 LYS A C 1
ATOM 1271 O O . LYS A 1 163 ? -35.660 -59.923 41.972 1.00 45.34 163 LYS A O 1
ATOM 1276 N N . LYS A 1 164 ? -37.225 -58.498 42.775 1.00 51.16 164 LYS A N 1
ATOM 1277 C CA . LYS A 1 164 ? -38.330 -59.459 42.885 1.00 51.16 164 LYS A CA 1
ATOM 1278 C C . LYS A 1 164 ? -38.548 -60.083 41.502 1.00 51.16 164 LYS A C 1
ATOM 1280 O O . LYS A 1 164 ? -38.805 -59.364 40.544 1.00 51.16 164 LYS A O 1
ATOM 1285 N N . LYS A 1 165 ? -38.413 -61.405 41.432 1.00 50.16 165 LYS A N 1
ATOM 1286 C CA . LYS A 1 165 ? -38.627 -62.258 40.253 1.00 50.16 165 LYS A CA 1
ATOM 1287 C C . LYS A 1 165 ? -40.112 -62.567 39.982 1.00 50.16 165 LYS A C 1
ATOM 1289 O O . LYS A 1 165 ? -40.390 -63.445 39.183 1.00 50.16 165 LYS A O 1
ATOM 1294 N N . GLU A 1 166 ? -41.048 -61.905 40.661 1.00 51.47 166 GLU A N 1
ATOM 1295 C CA . GLU A 1 166 ? -42.478 -62.250 40.579 1.00 51.47 166 GLU A CA 1
ATOM 1296 C C . GLU A 1 166 ? -43.259 -61.469 39.510 1.00 51.47 166 GLU A C 1
ATOM 1298 O O . GLU A 1 166 ? -44.204 -62.027 38.979 1.00 51.47 166 GLU A O 1
ATOM 1303 N N . GLU A 1 167 ? -42.876 -60.237 39.140 1.00 52.81 167 GLU A N 1
ATOM 1304 C CA . GLU A 1 167 ? -43.650 -59.454 38.147 1.00 52.81 167 GLU A CA 1
ATOM 1305 C C . GLU A 1 167 ? -43.357 -59.857 36.688 1.00 52.81 167 GLU A C 1
ATOM 1307 O O . GLU A 1 167 ? -44.269 -59.926 35.878 1.00 52.81 167 GLU A O 1
ATOM 1312 N N . GLU A 1 168 ? -42.108 -60.199 36.342 1.00 50.84 168 GLU A N 1
ATOM 1313 C CA . GLU A 1 168 ? -41.742 -60.516 34.944 1.00 50.84 168 GLU A CA 1
ATOM 1314 C C . GLU A 1 168 ? -42.268 -61.886 34.460 1.00 50.84 168 GLU A C 1
ATOM 1316 O O . GLU A 1 168 ? -42.358 -62.112 33.256 1.00 50.84 168 GLU A O 1
ATOM 1321 N N . ASP A 1 169 ? -42.628 -62.796 35.375 1.00 57.22 169 ASP A N 1
ATOM 1322 C CA . ASP A 1 169 ? -43.178 -64.123 35.040 1.00 57.22 169 ASP A CA 1
ATOM 1323 C C . ASP A 1 169 ? -44.712 -64.095 34.865 1.00 57.22 169 ASP A C 1
ATOM 1325 O O . ASP A 1 169 ? -45.272 -64.972 34.206 1.00 57.22 169 ASP A O 1
ATOM 1329 N N . ASP A 1 170 ? -45.389 -63.085 35.425 1.00 62.81 170 ASP A N 1
ATOM 1330 C CA . ASP A 1 170 ? -46.844 -62.897 35.306 1.00 62.81 170 ASP A CA 1
ATOM 1331 C C . ASP A 1 170 ? -47.188 -62.214 33.969 1.00 62.81 170 ASP A C 1
ATOM 1333 O O . ASP A 1 170 ? -48.030 -62.706 33.214 1.00 62.81 170 ASP A O 1
ATOM 1337 N N . ASP A 1 171 ? -46.419 -61.183 33.594 1.00 67.31 171 ASP A N 1
ATOM 1338 C CA . ASP A 1 171 ? -46.542 -60.489 32.302 1.00 67.31 171 ASP A CA 1
ATOM 1339 C C . ASP A 1 171 ? -46.286 -61.432 31.106 1.00 67.31 171 ASP A C 1
ATOM 1341 O O . ASP A 1 171 ? -46.925 -61.331 30.054 1.00 67.31 171 ASP A O 1
ATOM 1345 N N . MET A 1 172 ? -45.353 -62.384 31.254 1.00 68.81 172 MET A N 1
ATOM 1346 C CA . MET A 1 172 ? -45.034 -63.360 30.205 1.00 68.81 172 MET A CA 1
ATOM 1347 C C . MET A 1 172 ? -46.147 -64.403 30.028 1.00 68.81 172 MET A C 1
ATOM 1349 O O . MET A 1 172 ? -46.480 -64.755 28.895 1.00 68.81 172 MET A O 1
ATOM 1353 N N . LYS A 1 173 ? -46.779 -64.845 31.122 1.00 74.44 173 LYS A N 1
ATOM 1354 C CA . LYS A 1 173 ? -47.916 -65.781 31.081 1.00 74.44 173 LYS A CA 1
ATOM 1355 C C . LYS A 1 173 ? -49.181 -65.145 30.510 1.00 74.44 173 LYS A C 1
ATOM 1357 O O . LYS A 1 173 ? -49.949 -65.820 29.823 1.00 74.44 173 LYS A O 1
ATOM 1362 N N . GLU A 1 174 ? -49.406 -63.858 30.764 1.00 73.75 174 GLU A N 1
ATOM 1363 C CA . GLU A 1 174 ? -50.566 -63.141 30.226 1.00 73.75 174 GLU A CA 1
ATOM 1364 C C . GLU A 1 174 ? -50.486 -63.004 28.690 1.00 73.75 174 GLU A C 1
ATOM 1366 O O . GLU A 1 174 ? -51.486 -63.192 27.990 1.00 73.75 174 GLU A O 1
ATOM 1371 N N . LEU A 1 175 ? -49.279 -62.799 28.148 1.00 73.06 175 LEU A N 1
ATOM 1372 C CA . LEU A 1 175 ? -49.020 -62.771 26.703 1.00 73.06 175 LEU A CA 1
ATOM 1373 C C . LEU A 1 175 ? -49.197 -64.142 26.028 1.00 73.06 175 LEU A C 1
ATOM 1375 O O . LEU A 1 175 ? -49.761 -64.211 24.932 1.00 73.06 175 LEU A O 1
ATOM 1379 N N . GLU A 1 176 ? -48.762 -65.232 26.669 1.00 75.94 176 GLU A N 1
ATOM 1380 C CA . GLU A 1 176 ? -48.946 -66.595 26.145 1.00 75.94 176 GLU A CA 1
ATOM 1381 C C . GLU A 1 176 ? -50.430 -66.995 26.080 1.00 75.94 176 GLU A C 1
ATOM 1383 O O . GLU A 1 176 ? -50.880 -67.571 25.085 1.00 75.94 176 GLU A O 1
ATOM 1388 N N . ASN A 1 177 ? -51.222 -66.623 27.090 1.00 78.31 177 ASN A N 1
ATOM 1389 C CA . ASN A 1 177 ? -52.660 -66.900 27.117 1.00 78.31 177 ASN A CA 1
ATOM 1390 C C . ASN A 1 177 ? -53.447 -66.097 26.067 1.00 78.31 177 ASN A C 1
ATOM 1392 O O . ASN A 1 177 ? -54.424 -66.606 25.514 1.00 78.31 177 ASN A O 1
ATOM 1396 N N . TRP A 1 178 ? -53.029 -64.864 25.761 1.00 75.62 178 TRP A N 1
ATOM 1397 C CA . TRP A 1 178 ? -53.650 -64.060 24.705 1.00 75.62 178 TRP A CA 1
ATOM 1398 C C . TRP A 1 178 ? -53.360 -64.626 23.308 1.00 75.62 178 TRP A C 1
ATOM 1400 O O . TRP A 1 178 ? -54.264 -64.721 22.479 1.00 75.62 178 TRP A O 1
ATOM 1410 N N . ALA A 1 179 ? -52.124 -65.074 23.066 1.00 75.69 179 ALA A N 1
ATOM 1411 C CA . ALA A 1 179 ? -51.727 -65.672 21.793 1.00 75.69 179 ALA A CA 1
ATOM 1412 C C . ALA A 1 179 ? -52.396 -67.035 21.521 1.00 75.69 179 ALA A C 1
ATOM 1414 O O . ALA A 1 179 ? -52.605 -67.389 20.364 1.00 75.69 179 ALA A O 1
ATOM 1415 N N . GLY A 1 180 ? -52.755 -67.791 22.566 1.00 71.44 180 GLY A N 1
ATOM 1416 C CA . GLY A 1 180 ? -53.434 -69.087 22.445 1.00 71.44 180 GLY A CA 1
ATOM 1417 C C . GLY A 1 180 ? -54.959 -69.027 22.272 1.00 71.44 180 GLY A C 1
ATOM 1418 O O . GLY A 1 180 ? -55.578 -70.068 22.064 1.00 71.44 180 GLY A O 1
ATOM 1419 N N . SER A 1 181 ? -55.573 -67.841 22.378 1.00 66.00 181 SER A N 1
ATOM 1420 C CA . SER A 1 181 ? -57.031 -67.645 22.301 1.00 66.00 181 SER A CA 1
ATOM 1421 C C . SER A 1 181 ? -57.515 -67.022 20.974 1.00 66.00 181 SER A C 1
ATOM 1423 O O . SER A 1 181 ? -58.685 -66.629 20.892 1.00 66.00 181 SER A O 1
ATOM 1425 N N . MET A 1 182 ? -56.656 -66.930 19.950 1.00 48.2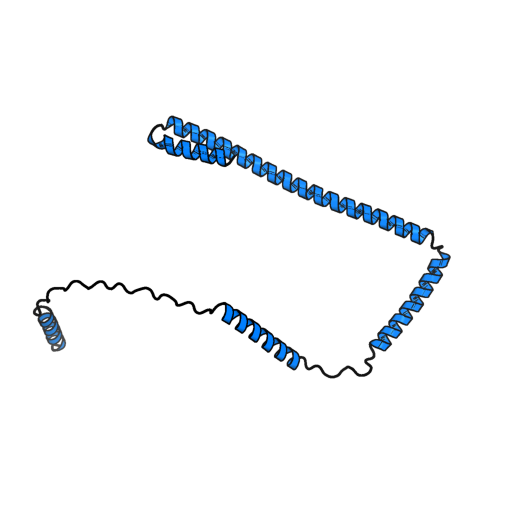5 182 MET A N 1
ATOM 1426 C CA . MET A 1 182 ? -57.035 -66.588 18.567 1.00 48.25 182 MET A CA 1
ATOM 1427 C C . MET A 1 182 ? -57.070 -67.816 17.662 1.00 48.25 182 MET A C 1
ATOM 1429 O O . MET A 1 182 ? -56.125 -68.631 17.730 1.00 48.25 182 MET A O 1
#

Foldseek 3Di:
DVVLLVVLVVQLVVCVVPPVPSNVVSVVSSVVVVVVVVVVVVVVVVVVVVVVVVVVVVVVVVVVVVVVVVVVVVVVVVVVCDPVNVVVVVVVVVVVVVVVVVVVVVVVPDPPDPDDDPVVVVVVVVVVVVVVVVVVVVVVVDDPDPPPDPDDDPDDDPDDPDDDPPPVVVVVVVVVVVVVPD

InterPro domains:
  IPR005024 Snf7 family [PF03357] (1-156)
  IPR005024 Snf7 family [PTHR22761] (1-165)

Sequence (182 aa):
LEKKIEQELTAAKKHGTKNKRAALQALKRKKRYEKQLAQIDGTLSTIEFQREALENANTNTEVLKNMGYAAKAMKAAHDNMDIDKVDELMQDIADQQELAEEISTAISKPVGFGEEFDEDELMAELEELEQEELDKNLLEISGPETVPLPNVPSIALPSKPAKKKEEEDDDMKELENWAGSM

Organism: Macaca fascicularis (NCBI:txid9541)